Protein AF-A0A3D8HNF1-F1 (afdb_monomer_lite)

Foldseek 3Di:
DDDKDKDKDDKAFDQDPVSVLVVLCQLLVLDPVRDDPCSVLKFKWWQDPNDIDGPLVVVCVVCPPNDDSNVVSVVVSVVVSVVVVVVDDVPQGSRQKIKMKMWIDPDPPDDSVNVVVVCVVCVVVVQPDDDPVCVPFDWPTWMKMWDPPDPITMIMIITGTDDD

Secondary structure (DSSP, 8-state):
-PPPEEEEEEEEEPSSHHHHHHHHHHHTT-STTT--GGGGG-EEEEEETTEEEEHHHHHHHHHGGG--HHHHHHHHHHHHHHHHHHH--TT--GGGEEEEEEEEE--TT--HHHHHHHHHHHHHHHHH---GGGTT---SEEEEEEE-SSSS-EEEEEEEPPP-

pLDDT: mean 84.75, std 11.17, range [51.72, 96.5]

Sequence (164 aa):
MQDIDICYNEAIGFSSIGHFENFTKYLFNISQKHENEQTKHNLYFCLENGEYKNIKEAIQVEFGKNYDDRKFREVAQKRLLQSVKTLQKPYTPYTQIKSDIFYMNFGVESTFDEIHQFVANNIQDIINFQPDEVKSMRKIFVFSALHLNQATPHLHRLFVLPKE

Radius of gyration: 15.71 Å; chains: 1; bounding box: 36×38×40 Å

Structure (mmCIF, N/CA/C/O backbone):
data_AF-A0A3D8HNF1-F1
#
_entry.id   AF-A0A3D8HNF1-F1
#
loop_
_atom_site.group_PDB
_atom_site.id
_atom_site.type_symbol
_atom_site.label_atom_id
_atom_site.label_alt_id
_atom_site.label_comp_id
_atom_site.label_asym_id
_atom_site.label_entity_id
_atom_site.label_seq_id
_atom_site.pdbx_PDB_ins_code
_atom_site.Cartn_x
_atom_site.Cartn_y
_atom_site.Cartn_z
_atom_site.occupancy
_atom_site.B_iso_or_equiv
_atom_site.auth_seq_id
_atom_site.auth_comp_id
_atom_site.auth_asym_id
_atom_site.auth_atom_id
_atom_site.pdbx_PDB_model_num
ATOM 1 N N . MET A 1 1 ? 2.898 -13.199 -19.421 1.00 56.62 1 MET A N 1
ATOM 2 C CA . MET A 1 1 ? 3.111 -13.406 -17.976 1.00 56.62 1 MET A CA 1
ATOM 3 C C . MET A 1 1 ? 2.671 -14.816 -17.644 1.00 56.62 1 MET A C 1
ATOM 5 O O . MET A 1 1 ? 1.633 -15.218 -18.155 1.00 56.62 1 MET A O 1
ATOM 9 N N . GLN A 1 2 ? 3.491 -15.569 -16.912 1.00 57.81 2 GLN A N 1
ATOM 10 C CA . GLN A 1 2 ? 3.102 -16.875 -16.368 1.00 57.81 2 GLN A CA 1
ATOM 11 C C . GLN A 1 2 ? 1.992 -16.709 -15.320 1.00 57.81 2 GLN A C 1
ATOM 13 O O . GLN A 1 2 ? 1.767 -15.597 -14.835 1.00 57.81 2 GLN A O 1
ATOM 18 N N . ASP A 1 3 ? 1.318 -17.811 -14.989 1.00 69.19 3 ASP A N 1
ATOM 19 C CA . ASP A 1 3 ? 0.414 -17.876 -13.841 1.00 69.19 3 ASP A CA 1
ATOM 20 C C . ASP A 1 3 ? 1.161 -17.436 -12.573 1.00 69.19 3 ASP A C 1
ATOM 22 O O . ASP A 1 3 ? 2.308 -17.827 -12.348 1.00 69.19 3 ASP A O 1
ATOM 26 N N . ILE A 1 4 ? 0.536 -16.572 -11.772 1.00 76.75 4 ILE A N 1
ATOM 27 C CA . ILE A 1 4 ? 1.133 -16.064 -10.534 1.00 76.75 4 ILE A CA 1
ATOM 28 C C . ILE A 1 4 ? 0.765 -17.001 -9.400 1.00 76.75 4 ILE A C 1
ATOM 30 O O . ILE A 1 4 ? -0.410 -17.136 -9.054 1.00 76.75 4 ILE A O 1
ATOM 34 N N . ASP A 1 5 ? 1.782 -17.575 -8.765 1.00 83.06 5 ASP A N 1
ATOM 35 C CA . ASP A 1 5 ? 1.582 -18.313 -7.527 1.00 83.06 5 ASP A CA 1
ATOM 36 C C . ASP A 1 5 ? 1.342 -17.334 -6.375 1.00 83.06 5 ASP A C 1
ATOM 38 O O . ASP A 1 5 ? 2.147 -16.429 -6.114 1.00 83.06 5 ASP A O 1
ATOM 42 N N . ILE A 1 6 ? 0.228 -17.536 -5.671 1.00 84.06 6 ILE A N 1
ATOM 43 C CA . ILE A 1 6 ? -0.180 -16.731 -4.522 1.00 84.06 6 ILE A CA 1
ATOM 44 C C . ILE A 1 6 ? -0.196 -17.616 -3.277 1.00 84.06 6 ILE A C 1
ATOM 46 O O . ILE A 1 6 ? -0.925 -18.605 -3.212 1.00 84.06 6 ILE A O 1
ATOM 50 N N . CYS A 1 7 ? 0.568 -17.225 -2.260 1.00 87.75 7 CYS A N 1
ATOM 51 C CA . CYS A 1 7 ? 0.510 -17.823 -0.929 1.00 87.75 7 CYS A CA 1
ATOM 52 C C . CYS A 1 7 ? -0.164 -16.849 0.046 1.00 87.75 7 CYS A C 1
ATOM 54 O O . CYS A 1 7 ? 0.230 -15.684 0.143 1.00 87.75 7 CYS A O 1
ATOM 56 N N . TYR A 1 8 ? -1.190 -17.319 0.754 1.00 87.56 8 TYR A N 1
ATOM 57 C CA . TYR A 1 8 ? -1.967 -16.525 1.702 1.00 87.56 8 TYR A CA 1
ATOM 58 C C . TYR A 1 8 ? -1.525 -16.783 3.141 1.00 87.56 8 TYR A C 1
ATOM 60 O O . TYR A 1 8 ? -1.472 -17.933 3.572 1.00 87.56 8 TYR A O 1
ATOM 68 N N . ASN A 1 9 ? -1.312 -15.705 3.896 1.00 89.25 9 ASN A N 1
ATOM 69 C CA . ASN A 1 9 ? -1.198 -15.751 5.347 1.00 89.25 9 ASN A CA 1
ATOM 70 C C . ASN A 1 9 ? -2.417 -15.097 5.999 1.00 89.25 9 ASN A C 1
ATOM 72 O O . ASN A 1 9 ? -2.789 -13.969 5.661 1.00 89.25 9 ASN A O 1
ATOM 76 N N . GLU A 1 10 ? -2.983 -15.804 6.975 1.00 86.88 10 GLU A N 1
ATOM 77 C CA . GLU A 1 10 ? -4.180 -15.405 7.709 1.00 86.88 10 GLU A CA 1
ATOM 78 C C . GLU A 1 10 ? -4.083 -14.033 8.384 1.00 86.88 10 GLU A C 1
ATOM 80 O O . GLU A 1 10 ? -3.016 -13.531 8.750 1.00 86.88 10 GLU A O 1
ATOM 85 N N . ALA A 1 11 ? -5.257 -13.429 8.574 1.00 86.44 11 ALA A N 1
ATOM 86 C CA . ALA A 1 11 ? -5.389 -12.087 9.104 1.00 86.44 11 ALA A CA 1
ATOM 87 C C . ALA A 1 11 ? -5.025 -11.996 10.595 1.00 86.44 11 ALA A C 1
ATOM 89 O O . ALA A 1 11 ? -5.703 -12.552 11.462 1.00 86.44 11 ALA A O 1
ATOM 90 N N . ILE A 1 12 ? -4.025 -11.176 10.916 1.00 87.06 12 ILE A N 1
ATOM 91 C CA . ILE A 1 12 ? -3.634 -10.873 12.296 1.00 87.06 12 ILE A CA 1
ATOM 92 C C . ILE A 1 12 ? -4.258 -9.561 12.769 1.00 87.06 12 ILE A C 1
ATOM 94 O O . ILE A 1 12 ? -4.416 -8.613 12.002 1.00 87.06 12 ILE A O 1
ATOM 98 N N . GLY A 1 13 ? -4.638 -9.503 14.047 1.00 87.75 13 GLY A N 1
ATOM 99 C CA . GLY A 1 13 ? -5.164 -8.287 14.669 1.00 87.75 13 GLY A CA 1
ATOM 100 C C . GLY A 1 13 ? -4.109 -7.467 15.396 1.00 87.75 13 GLY A C 1
ATOM 101 O O . GLY A 1 13 ? -3.047 -7.971 15.758 1.00 87.75 13 GLY A O 1
ATOM 102 N N . PHE A 1 14 ? -4.441 -6.208 15.672 1.00 89.31 14 PHE A N 1
ATOM 103 C CA . PHE A 1 14 ? -3.584 -5.321 16.454 1.00 89.31 14 PHE A CA 1
ATOM 104 C C . PHE A 1 14 ? -4.021 -5.284 17.921 1.00 89.31 14 PHE A C 1
ATOM 106 O O . PHE A 1 14 ? -5.201 -5.182 18.245 1.00 89.31 14 PHE A O 1
ATOM 113 N N . SER A 1 15 ? -3.047 -5.352 18.827 1.00 85.81 15 SER A N 1
ATOM 114 C CA . SER A 1 15 ? -3.276 -5.354 20.278 1.00 85.81 15 SER A CA 1
ATOM 115 C C . SER A 1 15 ? -3.399 -3.951 20.881 1.00 85.81 15 SER A C 1
ATOM 117 O O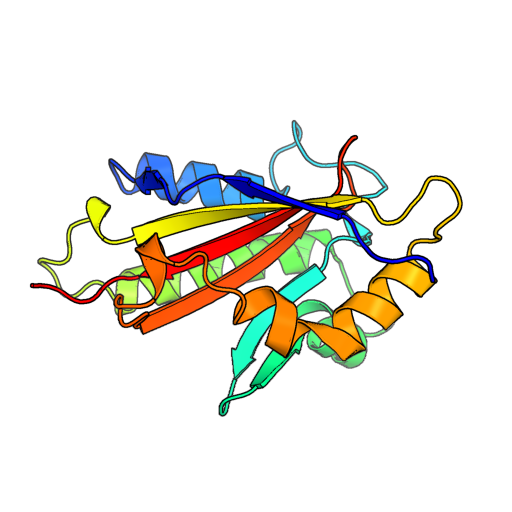 . SER A 1 15 ? -3.917 -3.799 21.984 1.00 85.81 15 SER A O 1
ATOM 119 N N . SER A 1 16 ? -2.922 -2.915 20.185 1.00 85.31 16 SER A N 1
ATOM 120 C CA . SER A 1 16 ? -2.959 -1.525 20.647 1.00 85.31 16 SER A CA 1
ATOM 121 C C . SER A 1 16 ? -2.783 -0.534 19.494 1.00 85.31 16 SER A C 1
ATOM 123 O O . SER A 1 16 ? -2.344 -0.906 18.402 1.00 85.31 16 SER A O 1
ATOM 125 N N . ILE A 1 17 ? -3.050 0.749 19.765 1.00 84.31 17 ILE A N 1
ATOM 126 C CA . ILE A 1 17 ? -2.743 1.841 18.832 1.00 84.31 17 ILE A CA 1
ATOM 127 C C . ILE A 1 17 ? -1.255 1.895 18.487 1.00 84.31 17 ILE A C 1
ATOM 129 O O . ILE A 1 17 ? -0.916 2.036 17.321 1.00 84.31 17 ILE A O 1
ATOM 133 N N . GLY A 1 18 ? -0.363 1.714 19.466 1.00 88.44 18 GLY A N 1
ATOM 134 C CA . GLY A 1 18 ? 1.080 1.751 19.229 1.00 88.44 18 GLY A CA 1
ATOM 135 C C . GLY A 1 18 ? 1.549 0.610 18.324 1.00 88.44 18 GLY A C 1
ATOM 136 O O . GLY A 1 18 ? 2.395 0.818 17.455 1.00 88.44 18 GLY A O 1
ATOM 137 N N . HIS A 1 19 ? 0.959 -0.583 18.470 1.00 90.31 19 HIS A N 1
ATOM 138 C CA . HIS A 1 19 ? 1.224 -1.705 17.570 1.00 90.31 19 HIS A CA 1
ATOM 139 C C . HIS A 1 19 ? 0.758 -1.381 16.140 1.00 90.31 19 HIS A C 1
ATOM 141 O O . HIS A 1 19 ? 1.529 -1.545 15.195 1.00 90.31 19 HIS A O 1
ATOM 147 N N . PHE A 1 20 ? -0.452 -0.836 15.984 1.00 90.50 20 PHE A N 1
ATOM 148 C CA . PHE A 1 20 ? -0.970 -0.420 14.680 1.00 90.50 20 PHE A CA 1
ATOM 149 C C . PHE A 1 20 ? -0.141 0.712 14.045 1.00 90.50 20 PHE A C 1
ATOM 151 O O . PHE A 1 20 ? 0.237 0.626 12.881 1.00 90.50 20 PHE A O 1
ATOM 158 N N . GLU A 1 21 ? 0.223 1.748 14.803 1.00 91.62 21 GLU A N 1
ATOM 159 C CA . GLU A 1 21 ? 1.054 2.854 14.317 1.00 91.62 21 GLU A CA 1
ATOM 160 C C . GLU A 1 21 ? 2.420 2.358 13.833 1.00 91.62 21 GLU A C 1
ATOM 162 O O . GLU A 1 21 ? 2.861 2.734 12.744 1.00 91.62 21 GLU A O 1
ATOM 167 N N . ASN A 1 22 ? 3.065 1.459 14.579 1.00 92.56 22 ASN A N 1
ATOM 168 C CA . ASN A 1 22 ? 4.322 0.847 14.152 1.00 92.56 22 ASN A CA 1
ATOM 169 C C . ASN A 1 22 ? 4.154 -0.007 12.892 1.00 92.56 22 ASN A C 1
ATOM 171 O O . ASN A 1 22 ? 4.989 0.082 11.990 1.00 92.56 22 ASN A O 1
ATOM 175 N N . PHE A 1 23 ? 3.060 -0.764 12.786 1.00 93.75 23 PHE A N 1
ATOM 176 C CA . PHE A 1 23 ? 2.737 -1.490 11.562 1.00 93.75 23 PHE A CA 1
ATOM 177 C C . PHE A 1 23 ? 2.563 -0.543 10.373 1.00 93.75 23 PHE A C 1
ATOM 179 O O . PHE A 1 23 ? 3.171 -0.773 9.336 1.00 93.75 23 PHE A O 1
ATOM 186 N N . THR A 1 24 ? 1.834 0.570 10.513 1.00 94.31 24 THR A N 1
ATOM 187 C CA . THR A 1 24 ? 1.680 1.527 9.402 1.00 94.31 24 THR A CA 1
ATOM 188 C C . THR A 1 24 ? 3.010 2.150 8.970 1.00 94.31 24 THR A C 1
ATOM 190 O O . THR A 1 24 ? 3.206 2.408 7.786 1.00 94.31 24 THR A O 1
ATOM 193 N N . LYS A 1 25 ? 3.970 2.343 9.887 1.00 94.94 25 LYS A N 1
ATOM 194 C CA . LYS A 1 25 ? 5.319 2.794 9.507 1.00 94.94 25 LYS A CA 1
ATOM 195 C C . LYS A 1 25 ? 6.024 1.782 8.605 1.00 94.94 25 LYS A C 1
ATOM 197 O O . LYS A 1 25 ? 6.690 2.178 7.651 1.00 94.94 25 LYS A O 1
ATOM 202 N N . TYR A 1 26 ? 5.876 0.494 8.906 1.00 94.75 26 TYR A N 1
ATOM 203 C CA . TYR A 1 26 ? 6.365 -0.592 8.059 1.00 94.75 26 TYR A CA 1
ATOM 204 C C . TYR A 1 26 ? 5.589 -0.674 6.735 1.00 94.75 26 TYR A C 1
ATOM 206 O O . TYR A 1 26 ? 6.213 -0.735 5.681 1.00 94.75 26 TYR A O 1
ATOM 214 N N . LEU A 1 27 ? 4.259 -0.571 6.777 1.00 95.56 27 LEU A N 1
ATOM 215 C CA . LEU A 1 27 ? 3.363 -0.629 5.618 1.00 95.56 27 LEU A CA 1
ATOM 216 C C . LEU A 1 27 ? 3.695 0.418 4.546 1.00 95.56 27 LEU A C 1
ATOM 218 O O . LEU A 1 27 ? 3.533 0.159 3.360 1.00 95.56 27 LEU A O 1
ATOM 222 N N . PHE A 1 28 ? 4.168 1.593 4.958 1.00 96.50 28 PHE A N 1
ATOM 223 C CA . PHE A 1 28 ? 4.616 2.658 4.058 1.00 96.50 28 PHE A CA 1
ATOM 224 C C . PHE A 1 28 ? 6.143 2.745 3.940 1.00 96.50 28 PHE A C 1
ATOM 226 O O . PHE A 1 28 ? 6.653 3.732 3.416 1.00 96.50 28 PHE A O 1
ATOM 233 N N . ASN A 1 29 ? 6.893 1.769 4.465 1.00 96.19 29 ASN A N 1
ATOM 234 C CA . ASN A 1 29 ? 8.361 1.740 4.485 1.00 96.19 29 ASN A CA 1
ATOM 235 C C . ASN A 1 29 ? 8.996 3.071 4.945 1.00 96.19 29 ASN A C 1
ATOM 237 O O . ASN A 1 29 ? 10.025 3.484 4.418 1.00 96.19 29 ASN A O 1
ATOM 241 N N . ILE A 1 30 ? 8.377 3.790 5.891 1.00 94.19 30 ILE A N 1
ATOM 242 C CA . ILE A 1 30 ? 8.874 5.104 6.344 1.00 94.19 30 ILE A CA 1
ATOM 243 C C . ILE A 1 30 ? 9.952 4.998 7.432 1.00 94.19 30 ILE A C 1
ATOM 245 O O . ILE A 1 30 ? 10.547 5.997 7.832 1.00 94.19 30 ILE A O 1
ATOM 249 N N . SER A 1 31 ? 10.233 3.805 7.950 1.00 89.44 31 SER A N 1
ATOM 250 C CA . SER A 1 31 ? 11.382 3.606 8.833 1.00 89.44 31 SER A CA 1
ATOM 251 C C . SER A 1 31 ? 12.637 3.279 8.023 1.00 89.44 31 SER A C 1
ATOM 253 O O . SER A 1 31 ? 12.573 2.550 7.036 1.00 89.44 31 SER A O 1
ATOM 255 N N . GLN A 1 32 ? 13.798 3.743 8.497 1.00 86.06 32 GLN A N 1
ATOM 256 C CA . GLN A 1 32 ? 15.098 3.468 7.863 1.00 86.06 32 GLN A CA 1
ATOM 257 C C . GLN A 1 32 ? 15.381 1.968 7.686 1.00 86.06 32 GLN A C 1
ATOM 259 O O . GLN A 1 32 ? 16.082 1.576 6.767 1.00 86.06 32 GLN A O 1
ATOM 264 N N . LYS A 1 33 ? 14.814 1.112 8.548 1.00 90.50 33 LYS A N 1
ATOM 265 C CA . LYS A 1 33 ? 14.971 -0.348 8.468 1.00 90.50 33 LYS A CA 1
ATOM 266 C C . LYS A 1 33 ? 14.357 -0.951 7.198 1.00 90.50 33 LYS A C 1
ATOM 268 O O . LYS A 1 33 ? 14.802 -2.004 6.754 1.00 90.50 33 LYS A O 1
ATOM 273 N N . HIS A 1 34 ? 13.291 -0.349 6.677 1.00 90.75 34 HIS A N 1
ATOM 274 C CA . HIS A 1 34 ? 12.476 -0.933 5.608 1.00 90.75 34 HIS A CA 1
ATOM 275 C C . HIS A 1 34 ? 12.510 -0.122 4.314 1.00 90.75 34 HIS A C 1
ATOM 277 O O . HIS A 1 34 ? 11.949 -0.564 3.314 1.00 90.75 34 HIS A O 1
ATOM 283 N N . GLU A 1 35 ? 13.129 1.051 4.339 1.00 94.62 35 GLU A N 1
ATOM 284 C CA . GLU A 1 35 ? 13.319 1.917 3.188 1.00 94.62 35 GLU A CA 1
ATOM 285 C C . GLU A 1 35 ? 14.590 1.548 2.420 1.00 94.62 35 GLU A C 1
ATOM 287 O O . GLU A 1 35 ? 15.647 1.324 3.003 1.00 94.62 35 GLU A O 1
ATOM 292 N N . ASN A 1 36 ? 14.478 1.503 1.098 1.00 94.94 36 ASN A N 1
ATOM 293 C CA . ASN A 1 36 ? 15.577 1.318 0.153 1.00 94.94 36 ASN A CA 1
ATOM 294 C C . ASN A 1 36 ? 15.207 1.903 -1.228 1.00 94.94 36 ASN A C 1
ATOM 296 O O . ASN A 1 36 ? 14.066 2.320 -1.444 1.00 94.94 36 ASN A O 1
ATOM 300 N N . GLU A 1 37 ? 16.138 1.866 -2.183 1.00 93.62 37 GLU A N 1
ATOM 301 C CA . GLU A 1 37 ? 15.957 2.395 -3.548 1.00 93.62 37 GLU A CA 1
ATOM 302 C C . GLU A 1 37 ? 14.744 1.827 -4.301 1.00 93.62 37 GLU A C 1
ATOM 304 O O . GLU A 1 37 ? 14.172 2.496 -5.163 1.00 93.62 37 GLU A O 1
ATOM 309 N N . GLN A 1 38 ? 14.323 0.601 -3.977 1.00 95.19 38 GLN A N 1
ATOM 310 C CA . GLN A 1 38 ? 13.192 -0.051 -4.631 1.00 95.19 38 GLN A CA 1
ATOM 311 C C . GLN A 1 38 ? 11.840 0.347 -4.029 1.00 95.19 38 GLN A C 1
ATOM 313 O O . GLN A 1 38 ? 10.801 0.070 -4.622 1.00 95.19 38 GLN A O 1
ATOM 318 N N . THR A 1 39 ? 11.818 1.041 -2.887 1.00 95.56 39 THR A N 1
ATOM 319 C CA . THR A 1 39 ? 10.577 1.473 -2.209 1.00 95.56 39 THR A CA 1
ATOM 320 C C . THR A 1 39 ? 9.687 2.322 -3.116 1.00 95.56 39 THR A C 1
ATOM 322 O O . THR A 1 39 ? 8.461 2.256 -3.034 1.00 95.56 39 THR A O 1
ATOM 325 N N . LYS A 1 40 ? 10.297 3.058 -4.052 1.00 93.75 40 LYS A N 1
ATOM 326 C CA . LYS A 1 40 ? 9.599 3.835 -5.083 1.00 93.75 40 LYS A CA 1
ATOM 327 C C . LYS A 1 40 ? 8.788 2.984 -6.068 1.00 93.75 40 LYS A C 1
ATOM 329 O O . LYS A 1 40 ? 8.004 3.551 -6.820 1.00 93.75 40 LYS A O 1
ATOM 334 N N . HIS A 1 41 ? 8.945 1.664 -6.084 1.00 95.12 41 HIS A N 1
ATOM 335 C CA . HIS A 1 41 ? 8.136 0.762 -6.905 1.00 95.12 41 HIS A CA 1
ATOM 336 C C . HIS A 1 41 ? 6.954 0.165 -6.133 1.00 95.12 41 HIS A C 1
ATOM 338 O O . HIS A 1 41 ? 6.112 -0.487 -6.740 1.00 95.12 41 HIS A O 1
ATOM 344 N N . ASN A 1 42 ? 6.839 0.408 -4.823 1.00 96.38 42 ASN A N 1
ATOM 345 C CA . ASN A 1 42 ? 5.677 -0.039 -4.057 1.00 96.38 42 ASN A CA 1
ATOM 346 C C . ASN A 1 42 ? 4.403 0.669 -4.538 1.00 96.38 42 ASN A C 1
ATOM 348 O O . ASN A 1 42 ? 4.431 1.863 -4.871 1.00 96.38 42 ASN A O 1
ATOM 352 N N . LEU A 1 43 ? 3.294 -0.072 -4.525 1.00 95.31 43 LEU A N 1
ATOM 353 C CA . LEU A 1 43 ? 1.970 0.394 -4.941 1.00 95.31 43 LEU A CA 1
ATOM 354 C C . LEU A 1 43 ? 1.030 0.465 -3.736 1.00 95.31 43 LEU A C 1
ATOM 356 O O . LEU A 1 43 ? 1.126 -0.351 -2.818 1.00 95.31 43 LEU A O 1
ATOM 360 N N . TYR A 1 44 ? 0.112 1.430 -3.744 1.00 95.06 44 TYR A N 1
ATOM 361 C CA . TYR A 1 44 ? -0.779 1.698 -2.615 1.00 95.06 44 TYR A CA 1
ATOM 362 C C . TYR A 1 44 ? -2.205 1.870 -3.121 1.00 95.06 44 TYR A C 1
ATOM 364 O O . TYR A 1 44 ? -2.472 2.774 -3.906 1.00 95.06 44 TYR A O 1
ATOM 372 N N . PHE A 1 45 ? -3.117 1.027 -2.651 1.00 92.44 45 PHE A N 1
ATOM 373 C CA . PHE A 1 45 ? -4.483 0.934 -3.145 1.00 92.44 45 PHE A CA 1
ATOM 374 C C . PHE A 1 45 ? -5.503 1.274 -2.064 1.00 92.44 45 PHE A C 1
ATOM 376 O O . PHE A 1 45 ? -5.392 0.837 -0.916 1.00 92.44 45 PHE A O 1
ATOM 383 N N . CYS A 1 46 ? -6.526 2.028 -2.452 1.00 88.56 46 CYS A N 1
ATOM 384 C CA . CYS A 1 46 ? -7.681 2.347 -1.618 1.00 88.56 46 CYS A CA 1
ATOM 385 C C . CYS A 1 46 ? -8.963 2.141 -2.428 1.00 88.56 46 CYS A C 1
ATOM 387 O O . CYS A 1 46 ? -8.955 2.331 -3.645 1.00 88.56 46 CYS A O 1
ATOM 389 N N . LEU A 1 47 ? -10.050 1.749 -1.761 1.00 82.38 47 LEU A N 1
ATOM 390 C CA . LEU A 1 47 ? -11.367 1.678 -2.388 1.00 82.38 47 LEU A CA 1
ATOM 391 C C . LEU A 1 47 ? -11.952 3.091 -2.512 1.00 82.38 47 LEU A C 1
ATOM 393 O O . LEU A 1 47 ? -12.245 3.736 -1.504 1.00 82.38 47 LEU A O 1
ATOM 397 N N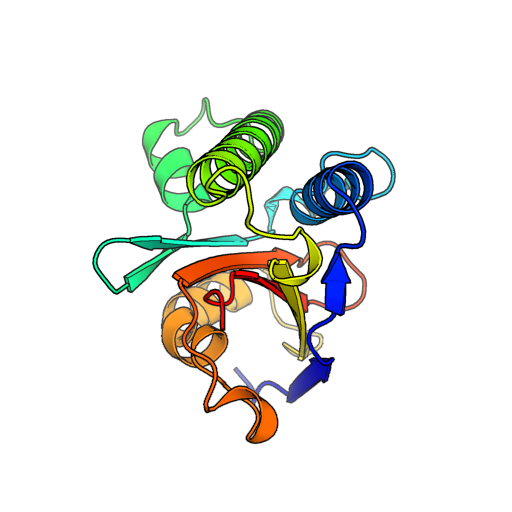 . GLU A 1 48 ? -12.166 3.547 -3.740 1.00 77.12 48 GLU A N 1
ATOM 398 C CA . GLU A 1 48 ? -12.771 4.839 -4.057 1.00 77.12 48 GLU A CA 1
ATOM 399 C C . GLU A 1 48 ? -13.925 4.629 -5.041 1.00 77.12 48 GLU A C 1
ATOM 401 O O . GLU A 1 48 ? -13.735 4.102 -6.133 1.00 77.12 48 GLU A O 1
ATOM 406 N N . ASN A 1 49 ? -15.141 5.038 -4.663 1.00 76.25 49 ASN A N 1
ATOM 407 C CA . ASN A 1 49 ? -16.350 4.897 -5.491 1.00 76.25 49 ASN A CA 1
ATOM 408 C C . ASN A 1 49 ? -16.620 3.466 -6.003 1.00 76.25 49 ASN A C 1
ATOM 410 O O . ASN A 1 49 ? -17.193 3.289 -7.071 1.00 76.25 49 ASN A O 1
ATOM 414 N N . GLY A 1 50 ? -16.239 2.448 -5.225 1.00 76.88 50 GLY A N 1
ATOM 415 C CA . GLY A 1 50 ? -16.456 1.039 -5.570 1.00 76.88 50 GLY A CA 1
ATOM 416 C C . GLY A 1 50 ? -15.325 0.386 -6.366 1.00 76.88 50 GLY A C 1
ATOM 417 O O . GLY A 1 50 ? -15.406 -0.811 -6.615 1.00 76.88 50 GLY A O 1
ATOM 418 N N . GLU A 1 51 ? -14.262 1.123 -6.695 1.00 83.00 51 GLU A N 1
ATOM 419 C CA . GLU A 1 51 ? -13.099 0.614 -7.430 1.00 83.00 51 GLU A CA 1
ATOM 420 C C . GLU A 1 51 ? -11.815 0.802 -6.617 1.00 83.00 51 GLU A C 1
ATOM 422 O O . GLU A 1 51 ? -11.640 1.813 -5.930 1.00 83.00 51 GLU A O 1
ATOM 427 N N . TYR A 1 52 ? -10.892 -0.159 -6.688 1.00 86.06 52 TYR A N 1
ATOM 428 C CA . TYR A 1 52 ? -9.570 0.008 -6.084 1.00 86.06 52 TYR A CA 1
ATOM 429 C C . TYR A 1 52 ? -8.658 0.838 -6.980 1.00 86.06 52 TYR A C 1
ATOM 431 O O . TYR A 1 52 ? -8.385 0.468 -8.119 1.00 86.06 52 TYR A O 1
ATOM 439 N N . LYS A 1 53 ? -8.142 1.945 -6.440 1.00 87.38 53 LYS A N 1
ATOM 440 C CA . LYS A 1 53 ? -7.272 2.872 -7.170 1.00 87.38 53 LYS A CA 1
ATOM 441 C C . LYS A 1 53 ? -5.900 2.972 -6.539 1.00 87.38 53 LYS A C 1
ATOM 443 O O . LYS A 1 53 ? -5.780 3.020 -5.313 1.00 87.38 53 LYS A O 1
ATOM 448 N N . ASN A 1 54 ? -4.873 3.046 -7.385 1.00 91.44 54 ASN A N 1
ATOM 449 C CA . ASN A 1 54 ? -3.510 3.320 -6.956 1.00 91.44 54 ASN A CA 1
ATOM 450 C C . ASN A 1 54 ? -3.368 4.801 -6.573 1.00 91.44 54 ASN A C 1
ATOM 452 O O . ASN A 1 54 ? -3.182 5.671 -7.425 1.00 91.44 54 ASN A O 1
ATOM 456 N N . ILE A 1 55 ? -3.439 5.104 -5.278 1.00 91.25 55 ILE A N 1
ATOM 457 C CA . ILE A 1 55 ? -3.421 6.490 -4.782 1.00 91.25 55 ILE A CA 1
ATOM 458 C C . ILE A 1 55 ? -2.081 7.184 -5.039 1.00 91.25 55 ILE A C 1
ATOM 460 O O . ILE A 1 55 ? -2.011 8.411 -5.107 1.00 91.25 55 ILE A O 1
ATOM 464 N N . LYS A 1 56 ? -1.006 6.402 -5.173 1.00 93.00 56 LYS A N 1
ATOM 465 C CA . LYS A 1 56 ? 0.323 6.930 -5.452 1.00 93.00 56 LYS A CA 1
ATOM 466 C C . LYS A 1 56 ? 0.398 7.506 -6.856 1.00 93.00 56 LYS A C 1
ATOM 468 O O . LYS A 1 56 ? 0.909 8.605 -7.028 1.00 93.00 56 LYS A O 1
ATOM 473 N N . GLU A 1 57 ? -0.118 6.769 -7.830 1.00 89.62 57 GLU A N 1
ATOM 474 C CA . GLU A 1 57 ? -0.105 7.163 -9.236 1.00 89.62 57 GLU A CA 1
ATOM 475 C C . GLU A 1 57 ? -0.904 8.447 -9.459 1.00 89.62 57 GLU A C 1
ATOM 477 O O . GLU A 1 57 ? -0.394 9.376 -10.079 1.00 89.62 57 GLU A O 1
ATOM 482 N N . ALA A 1 58 ? -2.093 8.558 -8.858 1.00 85.94 58 ALA A N 1
ATOM 483 C CA . ALA A 1 58 ? -2.903 9.774 -8.928 1.00 85.94 58 ALA A CA 1
ATOM 484 C C . ALA A 1 58 ? -2.134 11.016 -8.433 1.00 85.94 58 ALA A C 1
ATOM 486 O O . ALA A 1 58 ? -2.104 12.048 -9.103 1.00 85.94 58 ALA A O 1
ATOM 487 N N . ILE A 1 59 ? -1.449 10.894 -7.292 1.00 88.00 59 ILE A N 1
ATOM 488 C CA . ILE A 1 59 ? -0.638 11.977 -6.719 1.00 88.00 59 ILE A CA 1
ATOM 489 C C . ILE A 1 59 ? 0.612 12.228 -7.573 1.00 88.00 59 ILE A C 1
ATOM 491 O O . ILE A 1 59 ? 1.000 13.370 -7.799 1.00 88.00 59 ILE A O 1
ATOM 495 N N . GLN A 1 60 ? 1.255 11.186 -8.088 1.00 90.88 60 GLN A N 1
ATOM 496 C CA . GLN A 1 60 ? 2.426 11.346 -8.945 1.00 90.88 60 GLN A CA 1
ATOM 497 C C . GLN A 1 60 ? 2.087 12.096 -10.241 1.00 90.88 60 GLN A C 1
ATOM 499 O O . GLN A 1 60 ? 2.868 12.947 -10.664 1.00 90.88 60 GLN A O 1
ATOM 504 N N . VAL A 1 61 ? 0.916 11.843 -10.832 1.00 88.69 61 VAL A N 1
ATOM 505 C CA . VAL A 1 61 ? 0.411 12.593 -11.992 1.00 88.69 61 VAL A CA 1
ATOM 506 C C . VAL A 1 61 ? 0.138 14.056 -11.632 1.00 88.69 61 VAL A C 1
ATOM 508 O O . VAL A 1 61 ? 0.541 14.945 -12.379 1.00 88.69 61 VAL A O 1
ATOM 511 N N . GLU A 1 62 ? -0.485 14.319 -10.479 1.00 88.56 62 GLU A N 1
ATOM 512 C CA . GLU A 1 62 ? -0.795 15.680 -10.010 1.00 88.56 62 GLU A CA 1
ATOM 513 C C . GLU A 1 62 ? 0.471 16.527 -9.788 1.00 88.56 62 GLU A C 1
ATOM 515 O O . GLU A 1 62 ? 0.542 17.681 -10.213 1.00 88.56 62 GLU A O 1
ATOM 520 N N . PHE A 1 63 ? 1.491 15.957 -9.140 1.00 88.19 63 PHE A N 1
ATOM 521 C CA . PHE A 1 63 ? 2.705 16.690 -8.763 1.00 88.19 63 PHE A CA 1
ATOM 522 C C . PHE A 1 63 ? 3.827 16.606 -9.811 1.00 88.19 63 PHE A C 1
ATOM 524 O O . PHE A 1 63 ? 4.753 17.427 -9.786 1.00 88.19 63 PHE A O 1
ATOM 531 N N . GLY A 1 64 ? 3.764 15.652 -10.745 1.00 91.19 64 GLY A N 1
ATOM 532 C CA . GLY A 1 64 ? 4.719 15.483 -11.840 1.00 91.19 64 GLY A CA 1
ATOM 533 C C . GLY A 1 64 ? 6.174 15.472 -11.360 1.00 91.19 64 GLY A C 1
ATOM 534 O O . GLY A 1 64 ? 6.561 14.689 -10.498 1.00 91.19 64 GLY A O 1
ATOM 535 N N . LYS A 1 65 ? 6.996 16.386 -11.891 1.00 90.44 65 LYS A N 1
ATOM 536 C CA . LYS A 1 65 ? 8.422 16.516 -11.521 1.00 90.44 65 LYS A CA 1
ATOM 537 C C . LYS A 1 65 ? 8.659 16.924 -10.061 1.00 90.44 65 LYS A C 1
ATOM 539 O O . LYS A 1 65 ? 9.766 16.743 -9.569 1.00 90.44 65 LYS A O 1
ATOM 544 N N . ASN A 1 66 ? 7.652 17.481 -9.390 1.00 92.00 66 ASN A N 1
ATOM 545 C CA . ASN A 1 66 ? 7.726 17.875 -7.981 1.00 92.00 66 ASN A CA 1
ATOM 546 C C . ASN A 1 66 ? 7.264 16.754 -7.038 1.00 92.00 66 ASN A C 1
ATOM 548 O O . ASN A 1 66 ? 7.141 16.979 -5.833 1.00 92.00 66 ASN A O 1
ATOM 552 N N . TYR A 1 67 ? 6.951 15.572 -7.577 1.00 93.88 67 TYR A N 1
ATOM 553 C CA . TYR A 1 67 ? 6.568 14.421 -6.780 1.00 93.88 67 TYR A CA 1
ATOM 554 C C . TYR A 1 67 ? 7.745 13.933 -5.927 1.00 93.88 67 TYR A C 1
ATOM 556 O O . TYR A 1 67 ? 8.837 13.672 -6.426 1.00 93.88 67 TYR A O 1
ATOM 564 N N . ASP A 1 68 ? 7.483 13.774 -4.634 1.00 95.00 68 ASP A N 1
ATOM 565 C CA . ASP A 1 68 ? 8.406 13.213 -3.655 1.00 95.00 68 ASP A CA 1
ATOM 566 C C . ASP A 1 68 ? 7.745 11.974 -3.038 1.00 95.00 68 ASP A C 1
ATOM 568 O O . ASP A 1 68 ? 6.783 12.081 -2.268 1.00 95.00 68 ASP A O 1
ATOM 572 N N . ASP A 1 69 ? 8.256 10.793 -3.397 1.00 94.56 69 ASP A N 1
ATOM 573 C CA . ASP A 1 69 ? 7.736 9.501 -2.934 1.00 94.56 69 ASP A CA 1
ATOM 574 C C . ASP A 1 69 ? 7.776 9.377 -1.409 1.00 94.56 69 ASP A C 1
ATOM 576 O O . ASP A 1 69 ? 6.820 8.901 -0.790 1.00 94.56 69 ASP A O 1
ATOM 580 N N . ARG A 1 70 ? 8.853 9.856 -0.782 1.00 94.94 70 ARG A N 1
ATOM 581 C CA . ARG A 1 70 ? 9.012 9.789 0.667 1.00 94.94 70 ARG A CA 1
ATOM 582 C C . ARG A 1 70 ? 7.959 10.643 1.360 1.00 94.94 70 ARG A C 1
ATOM 584 O O . ARG A 1 70 ? 7.264 10.165 2.261 1.00 94.94 70 ARG A O 1
ATOM 591 N N . LYS A 1 71 ? 7.804 11.888 0.911 1.00 94.31 71 LYS A N 1
ATOM 592 C CA . LYS A 1 71 ? 6.800 12.812 1.448 1.00 94.31 71 LYS A CA 1
ATOM 593 C C . LYS A 1 71 ? 5.382 12.290 1.224 1.00 94.31 71 LYS A C 1
ATOM 595 O O . LYS A 1 71 ? 4.551 12.386 2.130 1.00 94.31 71 LYS A O 1
ATOM 600 N N . PHE A 1 72 ? 5.106 11.698 0.059 1.00 95.38 72 PHE A N 1
ATOM 601 C CA . PHE A 1 72 ? 3.839 11.016 -0.206 1.00 95.38 72 PHE A CA 1
ATOM 602 C C . PHE A 1 72 ? 3.575 9.918 0.833 1.00 95.38 72 PHE A C 1
ATOM 604 O O . PHE A 1 72 ? 2.518 9.935 1.465 1.00 95.38 72 PHE A O 1
ATOM 611 N N . ARG A 1 73 ? 4.533 9.009 1.062 1.00 95.75 73 ARG A N 1
ATOM 612 C CA . ARG A 1 73 ? 4.380 7.890 2.009 1.00 95.75 73 ARG A CA 1
ATOM 613 C C . ARG A 1 73 ? 4.115 8.369 3.435 1.00 95.75 73 ARG A C 1
ATOM 615 O O . ARG A 1 73 ? 3.248 7.820 4.113 1.00 95.75 73 ARG A O 1
ATOM 622 N N . GLU A 1 74 ? 4.776 9.436 3.877 1.00 95.12 74 GLU A N 1
ATOM 623 C CA . GLU A 1 74 ? 4.526 10.042 5.192 1.00 95.12 74 GLU A CA 1
ATOM 624 C C . GLU A 1 74 ? 3.125 10.662 5.312 1.00 95.12 74 GLU A C 1
ATOM 626 O O . GLU A 1 74 ? 2.458 10.512 6.339 1.00 95.12 74 GLU A O 1
ATOM 631 N N . VAL A 1 75 ? 2.649 11.349 4.269 1.00 93.88 75 VAL A N 1
ATOM 632 C CA . VAL A 1 75 ? 1.295 11.927 4.247 1.00 93.88 75 VAL A CA 1
ATOM 633 C C . VAL A 1 75 ? 0.233 10.829 4.181 1.00 93.88 75 VAL A C 1
ATOM 635 O O . VAL A 1 75 ? -0.753 10.891 4.921 1.00 93.88 75 VAL A O 1
ATOM 638 N N . ALA A 1 76 ? 0.433 9.813 3.342 1.00 93.62 76 ALA A N 1
ATOM 639 C CA . ALA A 1 76 ? -0.474 8.681 3.200 1.00 93.62 76 ALA A CA 1
ATOM 640 C C . ALA A 1 76 ? -0.601 7.897 4.515 1.00 93.62 76 ALA A C 1
ATOM 642 O O . ALA A 1 76 ? -1.716 7.601 4.947 1.00 93.62 76 ALA A O 1
ATOM 643 N N . GLN A 1 77 ? 0.514 7.673 5.219 1.00 94.25 77 GLN A N 1
ATOM 644 C CA . GLN A 1 77 ? 0.522 7.047 6.540 1.00 94.25 77 GLN A CA 1
ATOM 645 C C . GLN A 1 77 ? -0.304 7.838 7.565 1.00 94.25 77 GLN A C 1
ATOM 647 O O . GLN A 1 77 ? -1.149 7.262 8.255 1.00 94.25 77 GLN A O 1
ATOM 652 N N . LYS A 1 78 ? -0.131 9.165 7.627 1.00 92.69 78 LYS A N 1
ATOM 653 C CA . LYS A 1 78 ? -0.922 10.033 8.518 1.00 92.69 78 LYS A CA 1
ATOM 654 C C . LYS A 1 78 ? -2.414 10.000 8.178 1.00 92.69 78 LYS A C 1
ATOM 656 O O . LYS A 1 78 ? -3.242 9.922 9.085 1.00 92.69 78 LYS A O 1
ATOM 661 N N . ARG A 1 79 ? -2.765 10.026 6.886 1.00 90.44 79 ARG A N 1
ATOM 662 C CA . ARG A 1 79 ? -4.160 9.942 6.418 1.00 90.44 79 ARG A CA 1
ATOM 663 C C . ARG A 1 79 ? -4.800 8.599 6.760 1.00 90.44 79 ARG A C 1
ATOM 665 O O . ARG A 1 79 ? -5.951 8.583 7.196 1.00 90.44 79 ARG A O 1
ATOM 672 N N . LEU A 1 80 ? -4.061 7.496 6.625 1.00 90.12 80 LEU A N 1
ATOM 673 C CA . LEU A 1 80 ? -4.539 6.171 7.015 1.00 90.12 80 LEU A CA 1
ATOM 674 C C . LEU A 1 80 ? -4.833 6.112 8.518 1.00 90.12 80 LEU A C 1
ATOM 676 O O . LEU A 1 80 ? -5.927 5.711 8.913 1.00 90.12 80 LEU A O 1
ATOM 680 N N . LEU A 1 81 ? -3.892 6.573 9.351 1.00 89.44 81 LEU A N 1
ATOM 681 C CA . LEU A 1 81 ? -4.096 6.644 10.800 1.00 89.44 81 LEU A CA 1
ATOM 682 C C . LEU A 1 81 ? -5.324 7.481 11.162 1.00 89.44 81 LEU A C 1
ATOM 684 O O . LEU A 1 81 ? -6.114 7.070 12.009 1.00 89.44 81 LEU A O 1
ATOM 688 N N . GLN A 1 82 ? -5.499 8.638 10.520 1.00 86.88 82 GLN A N 1
ATOM 689 C CA . GLN A 1 82 ? -6.649 9.503 10.766 1.00 86.88 82 GLN A CA 1
ATOM 690 C C . GLN A 1 82 ? -7.964 8.833 10.355 1.00 86.88 82 GLN A C 1
ATOM 692 O O . GLN A 1 82 ? -8.926 8.871 11.116 1.00 86.88 82 GLN A O 1
ATOM 697 N N . SER A 1 83 ? -7.993 8.180 9.192 1.00 83.69 83 SER A N 1
ATOM 698 C CA . SER A 1 83 ? -9.180 7.478 8.688 1.00 83.69 83 SER A CA 1
ATOM 699 C C . SER A 1 83 ? -9.603 6.367 9.644 1.00 83.69 83 SER A C 1
ATOM 701 O O . SER A 1 83 ? -10.767 6.288 10.030 1.00 83.69 83 SER A O 1
ATOM 703 N N . VAL A 1 84 ? -8.646 5.563 10.115 1.00 80.25 84 VAL A N 1
ATOM 704 C CA . VAL A 1 84 ? -8.912 4.514 11.106 1.00 80.25 84 VAL A CA 1
ATOM 705 C C . VAL A 1 84 ? -9.388 5.110 12.433 1.00 80.25 84 VAL A C 1
ATOM 707 O O . VAL A 1 84 ? -10.368 4.619 12.985 1.00 80.25 84 VAL A O 1
ATOM 710 N N . LYS A 1 85 ? -8.782 6.204 12.918 1.00 78.56 85 LYS A N 1
ATOM 711 C CA . LYS A 1 85 ? -9.242 6.911 14.131 1.00 78.56 85 LYS A CA 1
ATOM 712 C C . LYS A 1 85 ? -10.675 7.433 14.000 1.00 78.56 85 LYS A C 1
ATOM 714 O O . LYS A 1 85 ? -11.420 7.370 14.966 1.00 78.56 85 LYS A O 1
ATOM 719 N N . THR A 1 86 ? -11.074 7.924 12.827 1.00 77.81 86 THR A N 1
ATOM 720 C CA . THR A 1 86 ? -12.448 8.392 12.577 1.00 77.81 86 THR A CA 1
ATOM 721 C C . THR A 1 86 ? -13.445 7.235 12.463 1.00 77.81 86 THR A C 1
ATOM 723 O O . THR A 1 86 ? -14.579 7.361 12.924 1.00 77.81 86 THR A O 1
ATOM 726 N N . LEU A 1 87 ? -13.033 6.100 11.891 1.00 73.75 87 LEU A N 1
ATOM 727 C CA . LEU A 1 87 ? -13.845 4.877 11.853 1.00 73.75 87 LEU A CA 1
ATOM 728 C C . LEU A 1 87 ? -14.017 4.260 13.247 1.00 73.75 87 LEU A C 1
ATOM 730 O O . LEU A 1 87 ? -15.062 3.678 13.546 1.00 73.75 87 LEU A O 1
ATOM 734 N N . GLN A 1 88 ? -13.028 4.433 14.125 1.00 66.06 88 GLN A N 1
ATOM 735 C CA . GLN A 1 88 ? -13.159 4.110 15.536 1.00 66.06 88 GLN A CA 1
ATOM 736 C C . GLN A 1 88 ? -14.097 5.116 16.223 1.00 66.06 88 GLN A C 1
ATOM 738 O O . GLN A 1 88 ? -13.681 6.137 16.766 1.00 66.06 88 GLN A O 1
ATOM 743 N N . LYS A 1 89 ? -15.393 4.782 16.303 1.00 58.69 89 LYS A N 1
ATOM 744 C CA . LYS A 1 89 ? -16.237 5.296 17.401 1.00 58.69 89 LYS A CA 1
ATOM 745 C C . LYS A 1 89 ? -15.534 4.980 18.735 1.00 58.69 89 LYS A C 1
ATOM 747 O O . LYS A 1 89 ? -14.825 3.971 18.762 1.00 58.69 89 LYS A O 1
ATOM 752 N N . PRO A 1 90 ? -15.763 5.731 19.835 1.00 55.84 90 PRO A N 1
ATOM 753 C CA . PRO A 1 90 ? -15.041 5.617 21.121 1.00 55.84 90 PRO A CA 1
ATOM 754 C C . PRO A 1 90 ? -14.938 4.217 21.780 1.00 55.84 90 PRO A C 1
ATOM 756 O O . PRO A 1 90 ? -14.362 4.094 22.853 1.00 55.84 90 PRO A O 1
ATOM 759 N N . TYR A 1 91 ? -15.463 3.160 21.154 1.00 51.72 91 TYR A N 1
ATOM 760 C CA . TYR A 1 91 ? -15.564 1.795 21.665 1.00 51.72 91 TYR A CA 1
ATOM 761 C C . TYR A 1 91 ? -15.2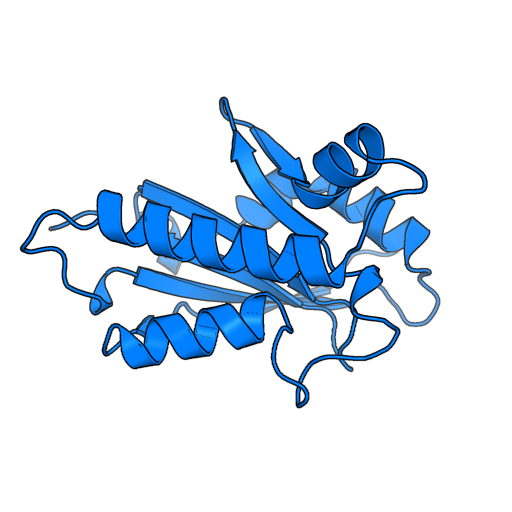23 0.701 20.636 1.00 51.72 91 TYR A C 1
ATOM 763 O O . TYR A 1 91 ? -15.619 -0.444 20.841 1.00 51.72 91 TYR A O 1
ATOM 771 N N . THR A 1 92 ? -14.559 1.016 19.517 1.00 58.78 92 THR A N 1
ATOM 772 C CA . THR A 1 92 ? -14.111 -0.007 18.547 1.00 58.78 92 THR A CA 1
ATOM 773 C C . THR A 1 92 ? -12.740 -0.528 18.988 1.00 58.78 92 THR A C 1
ATOM 775 O O . THR A 1 92 ? -11.774 0.237 18.932 1.00 58.78 92 THR A O 1
ATOM 778 N N . PRO A 1 93 ? -12.602 -1.780 19.461 1.00 67.75 93 PRO A N 1
ATOM 779 C CA . PRO A 1 93 ? -11.313 -2.290 19.911 1.00 67.75 93 PRO A CA 1
ATOM 780 C C . PRO A 1 93 ? -10.339 -2.409 18.730 1.00 67.75 93 PRO A C 1
ATOM 782 O O . PRO A 1 93 ? -10.723 -2.841 17.644 1.00 67.75 93 PRO A O 1
ATOM 785 N N . TYR A 1 94 ? -9.056 -2.094 18.939 1.00 68.56 94 TYR A N 1
ATOM 786 C CA . TYR A 1 94 ? -8.013 -2.253 17.907 1.00 68.56 94 TYR A CA 1
ATOM 787 C C . TYR A 1 94 ? -7.898 -3.694 17.378 1.00 68.56 94 TYR A C 1
ATOM 789 O O . TYR A 1 94 ? -7.411 -3.898 16.269 1.00 68.56 94 TYR A O 1
ATOM 797 N N . THR A 1 95 ? -8.423 -4.677 18.117 1.00 67.31 95 THR A N 1
ATOM 798 C CA . THR A 1 95 ? -8.503 -6.082 17.700 1.00 67.31 95 THR A CA 1
ATOM 799 C C . THR A 1 95 ? -9.401 -6.316 16.481 1.00 67.31 95 THR A C 1
ATOM 801 O O . THR A 1 95 ? -9.265 -7.359 15.838 1.00 67.31 95 THR A O 1
ATOM 804 N N . GLN A 1 96 ? -10.284 -5.367 16.140 1.00 80.50 96 GLN A N 1
ATOM 805 C CA . GLN A 1 96 ? -11.128 -5.396 14.936 1.00 80.50 96 GLN A CA 1
ATOM 806 C C . GLN A 1 96 ? -10.422 -4.853 13.690 1.00 80.50 96 GLN A C 1
ATOM 808 O O . GLN A 1 96 ? -10.921 -5.024 12.578 1.00 80.50 96 GLN A O 1
ATOM 813 N N . ILE A 1 97 ? -9.261 -4.217 13.860 1.00 87.25 97 ILE A N 1
ATOM 814 C CA . ILE A 1 97 ? -8.376 -3.878 12.752 1.00 87.25 97 ILE A CA 1
ATOM 815 C C . ILE A 1 97 ? -7.509 -5.106 12.497 1.00 87.25 97 ILE A C 1
ATOM 817 O O . ILE A 1 97 ? -6.865 -5.627 13.413 1.00 87.25 97 ILE A O 1
ATOM 821 N N . LYS A 1 98 ? -7.511 -5.570 11.254 1.00 88.56 98 LYS A N 1
ATOM 822 C CA . LYS A 1 98 ? -6.820 -6.776 10.820 1.00 88.56 98 LYS A CA 1
ATOM 823 C C . LYS A 1 98 ? -5.938 -6.471 9.619 1.00 88.56 98 LYS A C 1
ATOM 825 O O . LYS A 1 98 ? -6.287 -5.617 8.806 1.00 88.56 98 LYS A O 1
ATOM 830 N N . SER A 1 99 ? -4.827 -7.184 9.502 1.00 91.56 99 SER A N 1
ATOM 831 C CA . SER A 1 99 ? -4.039 -7.232 8.275 1.00 91.56 99 SER A CA 1
ATOM 832 C C . SER A 1 99 ? -3.796 -8.675 7.879 1.00 91.56 99 SER A C 1
ATOM 834 O O . SER A 1 99 ? -3.350 -9.458 8.713 1.00 91.56 99 SER A O 1
ATOM 836 N N . ASP A 1 100 ? -4.056 -9.007 6.621 1.00 90.56 100 ASP A N 1
ATOM 837 C CA . ASP A 1 100 ? -3.592 -10.247 5.999 1.00 90.56 100 ASP A CA 1
ATOM 838 C C . ASP A 1 100 ? -2.529 -9.961 4.933 1.00 90.56 100 ASP A C 1
ATOM 840 O O . ASP A 1 100 ? -2.262 -8.795 4.608 1.00 90.56 100 ASP A O 1
ATOM 844 N N . ILE A 1 101 ? -1.866 -11.020 4.458 1.00 92.06 101 ILE A N 1
ATOM 845 C CA . ILE A 1 101 ? -0.742 -10.911 3.524 1.00 92.06 101 ILE A CA 1
ATOM 846 C C . ILE A 1 101 ? -0.893 -11.929 2.393 1.00 92.06 101 ILE A C 1
ATOM 848 O O . ILE A 1 101 ? -1.156 -13.105 2.636 1.00 92.06 101 ILE A O 1
ATOM 852 N N . PHE A 1 102 ? -0.661 -11.472 1.164 1.00 90.69 102 PHE A N 1
ATOM 853 C CA . PHE A 1 102 ? -0.518 -12.306 -0.030 1.00 90.69 102 PHE A CA 1
ATOM 854 C C . PHE A 1 102 ? 0.918 -12.224 -0.508 1.00 90.69 102 PHE A C 1
ATOM 856 O O . PHE A 1 102 ? 1.343 -11.161 -0.955 1.00 90.69 102 PHE A O 1
ATOM 863 N N . TYR A 1 103 ? 1.661 -13.319 -0.434 1.00 91.50 103 TYR A N 1
ATOM 864 C CA . TYR A 1 103 ? 2.950 -13.434 -1.107 1.00 91.50 103 TYR A CA 1
ATOM 865 C C . TYR A 1 103 ? 2.711 -13.809 -2.560 1.00 91.50 103 TYR A C 1
ATOM 867 O O . TYR A 1 103 ? 1.928 -14.715 -2.838 1.00 91.50 103 TYR A O 1
ATOM 875 N N . MET A 1 104 ? 3.368 -13.099 -3.471 1.00 89.69 104 MET A N 1
ATOM 876 C CA . MET A 1 104 ? 3.159 -13.246 -4.907 1.00 89.69 104 MET A CA 1
ATOM 877 C C . MET A 1 104 ? 4.479 -13.554 -5.596 1.00 89.69 104 MET A C 1
ATOM 879 O O . MET A 1 104 ? 5.467 -12.833 -5.429 1.00 89.69 104 MET A O 1
ATOM 883 N N . ASN A 1 105 ? 4.483 -14.616 -6.393 1.00 89.12 105 ASN A N 1
ATOM 884 C CA . ASN A 1 105 ? 5.601 -14.950 -7.257 1.00 89.12 105 ASN A CA 1
ATOM 885 C C . ASN A 1 105 ? 5.315 -14.467 -8.679 1.00 89.12 105 ASN A C 1
ATOM 887 O O . ASN A 1 105 ? 4.564 -15.095 -9.418 1.00 89.12 105 ASN A O 1
ATOM 891 N N . PHE A 1 106 ? 5.939 -13.357 -9.066 1.00 86.50 106 PHE A N 1
ATOM 892 C CA . PHE A 1 106 ? 5.825 -12.815 -10.421 1.00 86.50 106 PHE A CA 1
ATOM 893 C C . PHE A 1 106 ? 6.792 -13.479 -11.419 1.00 86.50 106 PHE A C 1
ATOM 895 O O . PHE A 1 106 ? 6.798 -13.104 -12.587 1.00 86.50 106 PHE A O 1
ATOM 902 N N . GLY A 1 107 ? 7.612 -14.447 -10.993 1.00 81.88 107 GLY A N 1
ATOM 903 C CA . GLY A 1 107 ? 8.678 -15.026 -11.810 1.00 81.88 107 GLY A CA 1
ATOM 904 C C . GLY A 1 107 ? 9.970 -14.200 -11.783 1.00 81.88 107 GLY A C 1
ATOM 905 O O . GLY A 1 107 ? 9.968 -13.003 -11.504 1.00 81.88 107 GLY A O 1
ATOM 906 N N . VAL A 1 108 ? 11.098 -14.862 -12.054 1.00 74.44 108 VAL A N 1
ATOM 907 C CA . VAL A 1 108 ? 12.455 -14.315 -11.840 1.00 74.44 108 VAL A CA 1
ATOM 908 C C . VAL A 1 108 ? 12.826 -13.202 -12.832 1.00 74.44 108 VAL A C 1
ATOM 910 O O . VAL A 1 108 ? 13.711 -12.401 -12.548 1.00 74.44 108 VAL A O 1
ATOM 913 N N . GLU A 1 109 ? 12.157 -13.144 -13.984 1.00 81.69 109 GLU A N 1
ATOM 914 C CA . GLU A 1 109 ? 12.475 -12.210 -15.075 1.00 81.69 109 GLU A CA 1
ATOM 915 C C . GLU A 1 109 ? 11.532 -11.001 -15.154 1.00 81.69 109 GLU A C 1
ATOM 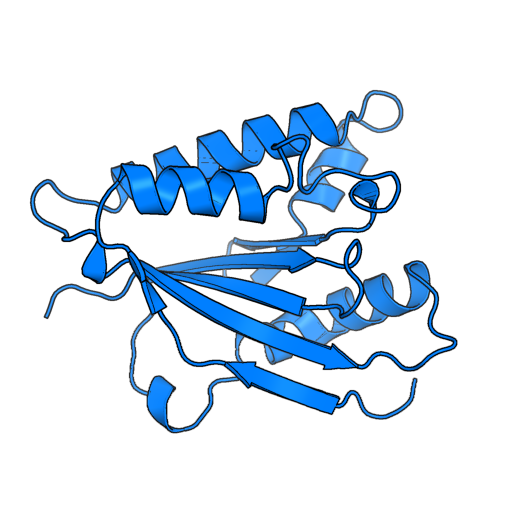917 O O . GLU A 1 109 ? 11.744 -10.118 -15.981 1.00 81.69 109 GLU A O 1
ATOM 922 N N . SER A 1 110 ? 10.510 -10.931 -14.298 1.00 86.06 110 SER A N 1
ATOM 923 C CA . SER A 1 110 ? 9.514 -9.860 -14.363 1.00 86.06 110 SER A CA 1
ATOM 924 C C . SER A 1 110 ? 10.085 -8.517 -13.917 1.00 86.06 110 SER A C 1
ATOM 926 O O . SER A 1 110 ? 10.613 -8.364 -12.812 1.00 86.06 110 SER A O 1
ATOM 928 N N . THR A 1 111 ? 9.930 -7.513 -14.772 1.00 90.94 111 THR A N 1
ATOM 929 C CA . THR A 1 111 ? 10.291 -6.123 -14.481 1.00 90.94 111 THR A CA 1
ATOM 930 C C . THR A 1 111 ? 9.243 -5.446 -13.592 1.00 90.94 111 THR A C 1
ATOM 932 O O . THR A 1 111 ? 8.090 -5.873 -13.517 1.00 90.94 111 THR A O 1
ATOM 935 N N . PHE A 1 112 ? 9.608 -4.342 -12.926 1.00 91.50 112 PHE A N 1
ATOM 936 C CA . PHE A 1 112 ? 8.634 -3.575 -12.138 1.00 91.50 112 PHE A CA 1
ATOM 937 C C . PHE A 1 112 ? 7.485 -3.031 -12.992 1.00 91.50 112 PHE A C 1
ATOM 939 O O . PHE A 1 112 ? 6.355 -3.030 -12.517 1.00 91.50 112 PHE A O 1
ATOM 946 N N . ASP A 1 113 ? 7.748 -2.625 -14.236 1.00 90.62 113 ASP A N 1
ATOM 947 C CA . ASP A 1 113 ? 6.719 -2.095 -15.138 1.00 90.62 113 ASP A CA 1
ATOM 948 C C . ASP A 1 113 ? 5.701 -3.181 -15.522 1.00 90.62 113 ASP A C 1
ATOM 950 O O . ASP A 1 113 ? 4.493 -2.941 -15.487 1.00 90.62 113 ASP A O 1
ATOM 954 N N . GLU A 1 114 ? 6.164 -4.404 -15.801 1.00 91.19 114 GLU A N 1
ATOM 955 C CA . GLU A 1 114 ? 5.284 -5.551 -16.065 1.00 91.19 114 GLU A CA 1
ATOM 956 C C . GLU A 1 114 ? 4.446 -5.915 -14.838 1.00 91.19 114 GLU A C 1
ATOM 958 O O . GLU A 1 114 ? 3.241 -6.150 -14.959 1.00 91.19 114 GLU A O 1
ATOM 963 N N . ILE A 1 115 ? 5.056 -5.908 -13.647 1.00 91.94 115 ILE A N 1
ATOM 964 C CA . ILE A 1 115 ? 4.346 -6.142 -12.383 1.00 91.94 115 ILE A CA 1
ATOM 965 C C . ILE A 1 115 ? 3.300 -5.046 -12.156 1.00 91.94 115 ILE A C 1
ATOM 967 O O . ILE A 1 115 ? 2.161 -5.346 -11.802 1.00 91.94 115 ILE A O 1
ATOM 971 N N . HIS A 1 116 ? 3.648 -3.775 -12.373 1.00 92.00 116 HIS A N 1
ATOM 972 C CA . HIS A 1 116 ? 2.722 -2.649 -12.219 1.00 92.00 116 HIS A CA 1
ATOM 973 C C . HIS A 1 116 ? 1.533 -2.774 -13.165 1.00 92.00 116 HIS A C 1
ATOM 975 O O . HIS A 1 116 ? 0.394 -2.647 -12.717 1.00 92.00 116 HIS A O 1
ATOM 981 N N . GLN A 1 117 ? 1.780 -3.095 -14.437 1.00 90.06 117 GLN A N 1
ATOM 982 C CA . GLN A 1 117 ? 0.725 -3.291 -15.427 1.00 90.06 117 GLN A CA 1
ATOM 983 C C . GLN A 1 117 ? -0.173 -4.481 -15.073 1.00 90.06 117 GLN A C 1
ATOM 985 O O . GLN A 1 117 ? -1.398 -4.381 -15.156 1.00 90.06 117 GLN A O 1
ATOM 990 N N . PHE A 1 118 ? 0.416 -5.598 -14.642 1.00 90.31 118 PHE A N 1
ATOM 991 C CA . PHE A 1 118 ? -0.349 -6.754 -14.189 1.00 90.31 118 PHE A CA 1
ATOM 992 C C . PHE A 1 118 ? -1.257 -6.403 -13.019 1.00 90.31 118 PHE A C 1
ATOM 994 O O . PHE A 1 118 ? -2.456 -6.676 -13.061 1.00 90.31 118 PHE A O 1
ATOM 1001 N N . VAL A 1 119 ? -0.692 -5.795 -11.976 1.00 90.25 119 VAL A N 1
ATOM 1002 C CA . VAL A 1 119 ? -1.438 -5.471 -10.763 1.00 90.25 119 VAL A CA 1
ATOM 1003 C C . VAL A 1 119 ? -2.540 -4.475 -11.096 1.00 90.25 119 VAL A C 1
ATOM 1005 O O . VAL A 1 119 ? -3.668 -4.700 -10.683 1.00 90.25 119 VAL A O 1
ATOM 1008 N N . ALA A 1 120 ? -2.269 -3.438 -11.891 1.00 86.50 120 ALA A N 1
ATOM 1009 C CA . ALA A 1 120 ? -3.286 -2.472 -12.308 1.00 86.50 120 ALA A CA 1
ATOM 1010 C C . ALA A 1 120 ? -4.483 -3.142 -13.008 1.00 86.50 120 ALA A C 1
ATOM 1012 O O . ALA A 1 120 ? -5.629 -2.805 -12.717 1.00 86.50 120 ALA A O 1
ATOM 1013 N N . ASN A 1 121 ? -4.227 -4.137 -13.863 1.00 87.56 121 ASN A N 1
ATOM 1014 C CA . ASN A 1 121 ? -5.274 -4.853 -14.593 1.00 87.56 121 ASN A CA 1
ATOM 1015 C C . ASN A 1 121 ? -6.051 -5.866 -13.737 1.00 87.56 121 ASN A C 1
ATOM 1017 O O . ASN A 1 121 ? -7.173 -6.211 -14.091 1.00 87.56 121 ASN A O 1
ATOM 1021 N N . ASN A 1 122 ? -5.471 -6.348 -12.633 1.00 87.81 122 ASN A N 1
ATOM 1022 C CA . ASN A 1 122 ? -6.026 -7.452 -11.838 1.00 87.81 122 ASN A CA 1
ATOM 1023 C C . ASN A 1 122 ? -6.311 -7.072 -10.373 1.00 87.81 122 ASN A C 1
ATOM 1025 O O . ASN A 1 122 ? -6.707 -7.925 -9.580 1.00 87.81 122 ASN A O 1
ATOM 1029 N N . ILE A 1 123 ? -6.116 -5.810 -9.972 1.00 85.06 123 ILE A N 1
ATOM 1030 C CA . ILE A 1 123 ? -6.153 -5.404 -8.558 1.00 85.06 123 ILE A CA 1
ATOM 1031 C C . ILE A 1 123 ? -7.491 -5.719 -7.890 1.00 85.06 123 ILE A C 1
ATOM 1033 O O . ILE A 1 123 ? -7.525 -6.105 -6.722 1.00 85.06 123 ILE A O 1
ATOM 1037 N N . GLN A 1 124 ? -8.587 -5.583 -8.634 1.00 83.94 124 GLN A N 1
ATOM 1038 C CA . GLN A 1 124 ? -9.920 -5.857 -8.123 1.00 83.94 124 GLN A CA 1
ATOM 1039 C C . GLN A 1 124 ? -10.061 -7.328 -7.728 1.00 83.94 124 GLN A C 1
ATOM 1041 O O . GLN A 1 124 ? -10.561 -7.610 -6.640 1.00 83.94 124 GLN A O 1
ATOM 1046 N N . ASP A 1 125 ? -9.560 -8.239 -8.560 1.00 84.06 125 ASP A N 1
ATOM 1047 C CA . ASP A 1 125 ? -9.590 -9.679 -8.311 1.00 84.06 125 ASP A CA 1
ATOM 1048 C C . ASP A 1 125 ? -8.618 -10.069 -7.195 1.00 84.06 125 ASP A C 1
ATOM 1050 O O . ASP A 1 125 ? -8.991 -10.814 -6.291 1.00 84.06 125 ASP A O 1
ATOM 1054 N N . ILE A 1 126 ? -7.411 -9.491 -7.179 1.00 81.12 126 ILE A N 1
ATOM 1055 C CA . ILE A 1 126 ? -6.409 -9.734 -6.129 1.00 81.12 126 ILE A CA 1
ATOM 1056 C C . ILE A 1 126 ? -6.944 -9.299 -4.756 1.00 81.12 126 ILE A C 1
ATOM 1058 O O . ILE A 1 126 ? -6.855 -10.041 -3.777 1.00 81.12 126 ILE A O 1
ATOM 1062 N N . ILE A 1 127 ? -7.524 -8.098 -4.653 1.00 78.19 127 ILE A N 1
ATOM 1063 C CA . ILE A 1 127 ? -8.048 -7.602 -3.374 1.00 78.19 127 ILE A CA 1
ATOM 1064 C C . ILE A 1 127 ? -9.350 -8.314 -2.991 1.00 78.19 127 ILE A C 1
ATOM 1066 O O . ILE A 1 127 ? -9.571 -8.550 -1.800 1.00 78.19 127 ILE A O 1
ATOM 1070 N N . ASN A 1 128 ? -10.188 -8.701 -3.954 1.00 77.00 128 ASN A N 1
ATOM 1071 C CA . ASN A 1 128 ? -11.410 -9.458 -3.677 1.00 77.00 128 ASN A CA 1
ATOM 1072 C C . ASN A 1 128 ? -11.171 -10.949 -3.452 1.00 77.00 128 ASN A C 1
ATOM 1074 O O . ASN A 1 128 ? -12.093 -11.627 -2.999 1.00 77.00 128 ASN A O 1
ATOM 1078 N N . PHE A 1 129 ? -9.973 -11.466 -3.720 1.00 76.38 129 PHE A N 1
ATOM 1079 C CA . PHE A 1 129 ? -9.650 -12.853 -3.432 1.00 76.38 129 PHE A CA 1
ATOM 1080 C C . PHE A 1 129 ? -9.822 -13.116 -1.932 1.00 76.38 129 PHE A C 1
ATOM 1082 O O . PHE A 1 129 ? -9.149 -12.531 -1.076 1.00 76.38 129 PHE A O 1
ATOM 1089 N N . GLN A 1 130 ? -10.772 -13.977 -1.592 1.00 68.25 130 GLN A N 1
ATOM 1090 C CA . GLN A 1 130 ? -11.039 -14.368 -0.218 1.00 68.25 130 GLN A CA 1
ATOM 1091 C C . GLN A 1 130 ? -10.842 -15.876 -0.107 1.00 68.25 130 GLN A C 1
ATOM 1093 O O . GLN A 1 130 ? -11.598 -16.618 -0.743 1.00 68.25 130 GLN A O 1
ATOM 1098 N N . PRO A 1 131 ? -9.862 -16.336 0.692 1.00 66.69 131 PRO A N 1
ATOM 1099 C CA . PRO A 1 131 ? -9.835 -17.732 1.097 1.00 66.69 131 PRO A CA 1
ATOM 1100 C C . PRO A 1 131 ? -11.144 -18.051 1.830 1.00 66.69 131 PRO A C 1
ATOM 1102 O O . PRO A 1 131 ? -11.756 -17.162 2.433 1.00 66.69 131 PRO A O 1
ATOM 1105 N N . ASP A 1 132 ? -11.602 -19.299 1.733 1.00 61.59 132 ASP A N 1
ATOM 1106 C CA . ASP A 1 132 ? -12.956 -19.708 2.135 1.00 61.59 132 ASP A CA 1
ATOM 1107 C C . ASP A 1 132 ? -13.329 -19.307 3.574 1.00 61.59 132 ASP A C 1
ATOM 1109 O O . ASP A 1 132 ? -14.482 -18.980 3.850 1.00 61.59 132 ASP A O 1
ATOM 1113 N N . GLU A 1 133 ? -12.345 -19.222 4.466 1.00 54.19 133 GLU A N 1
ATOM 1114 C CA . GLU A 1 133 ? -12.489 -18.849 5.879 1.00 54.19 133 GLU A CA 1
ATOM 1115 C C . GLU A 1 133 ? -12.844 -17.366 6.109 1.00 54.19 133 GLU A C 1
ATOM 1117 O O . GLU A 1 133 ? -13.368 -17.005 7.163 1.00 54.19 133 GLU A O 1
ATOM 1122 N N . VAL A 1 134 ? -12.603 -16.490 5.125 1.00 56.50 134 VAL A N 1
ATOM 1123 C CA . VAL A 1 134 ? -12.822 -15.031 5.228 1.00 56.50 134 VAL A CA 1
ATOM 1124 C C . VAL A 1 134 ? -14.080 -14.575 4.474 1.00 56.50 134 VAL A C 1
ATOM 1126 O O . VAL A 1 134 ? -14.527 -13.442 4.669 1.00 56.50 134 VAL A O 1
ATOM 1129 N N . LYS A 1 135 ? -14.699 -15.465 3.676 1.00 57.41 135 LYS A N 1
ATOM 1130 C CA . LYS A 1 135 ? -15.838 -15.174 2.778 1.00 57.41 135 LYS A CA 1
ATOM 1131 C C . LYS A 1 135 ? -17.053 -14.526 3.448 1.00 57.41 135 LYS A C 1
ATOM 1133 O O . LYS A 1 135 ? -17.840 -13.860 2.780 1.00 57.41 135 LYS A O 1
ATOM 1138 N N . SER A 1 136 ? -17.225 -14.707 4.755 1.00 54.81 136 SER A N 1
ATOM 1139 C CA . SER A 1 136 ? -18.383 -14.209 5.510 1.00 54.81 136 SER A CA 1
ATOM 1140 C C . SER A 1 136 ? -18.166 -12.848 6.182 1.00 54.81 136 SER A C 1
ATOM 1142 O O . SER A 1 136 ? -19.124 -12.245 6.673 1.00 54.81 136 SER A O 1
ATOM 1144 N N . MET A 1 137 ? -16.934 -12.332 6.218 1.00 63.44 137 MET A N 1
ATOM 1145 C CA . MET A 1 137 ? -16.626 -11.123 6.979 1.00 63.44 137 MET A CA 1
ATOM 1146 C C . MET A 1 137 ? -16.884 -9.861 6.153 1.00 63.44 137 MET A C 1
ATOM 1148 O O . MET A 1 137 ? -16.142 -9.530 5.226 1.00 63.44 137 MET A O 1
ATOM 1152 N N . ARG A 1 138 ? -17.914 -9.093 6.531 1.00 65.88 138 ARG A N 1
ATOM 1153 C CA . ARG A 1 138 ? -18.124 -7.738 6.000 1.00 65.88 138 ARG A CA 1
ATOM 1154 C C . ARG A 1 138 ? -16.905 -6.877 6.351 1.00 65.88 138 ARG A C 1
ATOM 1156 O O . ARG A 1 138 ? -16.592 -6.710 7.522 1.00 65.88 138 ARG A O 1
ATOM 1163 N N . LYS A 1 139 ? -16.231 -6.297 5.358 1.00 67.88 139 LYS A N 1
ATOM 1164 C CA . LYS A 1 139 ? -15.101 -5.372 5.562 1.00 67.88 139 LYS A CA 1
ATOM 1165 C C . LYS A 1 139 ? -15.603 -3.934 5.417 1.00 67.88 139 LYS A C 1
ATOM 1167 O O . LYS A 1 139 ? -16.287 -3.618 4.449 1.00 67.88 139 LYS A O 1
ATOM 1172 N N . ILE A 1 140 ? -15.307 -3.073 6.390 1.00 67.44 140 ILE A N 1
ATOM 1173 C CA . ILE A 1 140 ? -15.760 -1.664 6.408 1.00 67.44 140 ILE A CA 1
ATOM 1174 C C . ILE A 1 140 ? -14.779 -0.753 5.664 1.00 67.44 140 ILE A C 1
ATOM 1176 O O . ILE A 1 140 ? -15.162 0.264 5.096 1.00 67.44 140 ILE A O 1
ATOM 1180 N N . PHE A 1 141 ? -13.507 -1.124 5.674 1.00 65.19 141 PHE A N 1
ATOM 1181 C CA . PHE A 1 141 ? -12.422 -0.373 5.070 1.00 65.19 141 PHE A CA 1
ATOM 1182 C C . PHE A 1 141 ? -11.423 -1.370 4.512 1.00 65.19 141 PHE A C 1
ATOM 1184 O O . PHE A 1 141 ? -11.186 -2.391 5.155 1.00 65.19 141 PHE A O 1
ATOM 1191 N N . VAL A 1 142 ? -10.853 -1.082 3.346 1.00 70.81 142 VAL A N 1
ATOM 1192 C CA . VAL A 1 142 ? -9.754 -1.865 2.787 1.00 70.81 142 VAL A CA 1
ATOM 1193 C C . VAL A 1 142 ? -8.725 -0.901 2.220 1.00 70.81 142 VAL A C 1
ATOM 1195 O O . VAL A 1 142 ? -9.003 -0.167 1.273 1.00 70.81 142 VAL A O 1
ATOM 1198 N N . PHE A 1 143 ? -7.540 -0.924 2.811 1.00 89.81 143 PHE A N 1
ATOM 1199 C CA . PHE A 1 143 ? -6.338 -0.339 2.239 1.00 89.81 143 PHE A CA 1
ATOM 1200 C C . PHE A 1 143 ? -5.385 -1.474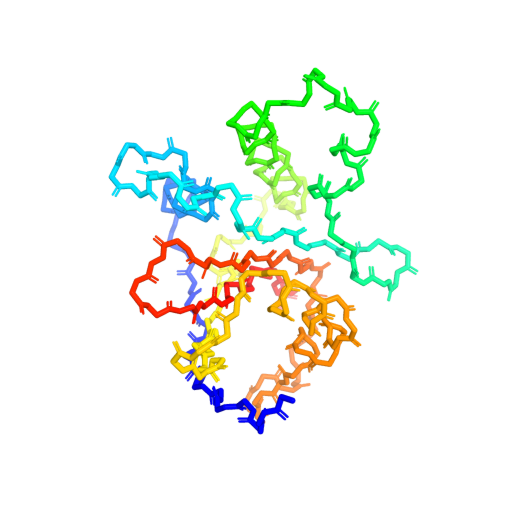 1.899 1.00 89.81 143 PHE A C 1
ATOM 1202 O O . PHE A 1 143 ? -5.289 -2.445 2.653 1.00 89.81 143 PHE A O 1
ATOM 1209 N N . SER A 1 144 ? -4.673 -1.380 0.785 1.00 92.50 144 SER A N 1
ATOM 1210 C CA . SER A 1 144 ? -3.699 -2.402 0.416 1.00 92.50 144 SER A CA 1
ATOM 1211 C C . SER A 1 144 ? -2.379 -1.786 -0.015 1.00 92.50 144 SER A C 1
ATOM 1213 O O . SER A 1 144 ? -2.358 -0.760 -0.686 1.00 92.50 144 SER A O 1
ATOM 1215 N N . ALA A 1 145 ? -1.270 -2.396 0.388 1.00 95.50 145 ALA A N 1
ATOM 1216 C CA . ALA A 1 145 ? 0.069 -1.956 0.014 1.00 95.50 145 ALA A CA 1
ATOM 1217 C C . ALA A 1 145 ? 0.843 -3.136 -0.558 1.00 95.50 145 ALA A C 1
ATOM 1219 O O . ALA A 1 145 ? 1.052 -4.134 0.133 1.00 95.50 145 ALA A O 1
ATOM 1220 N N . LEU A 1 146 ? 1.246 -3.014 -1.820 1.00 95.62 146 LEU A N 1
ATOM 1221 C CA . LEU A 1 146 ? 2.104 -3.981 -2.483 1.00 95.62 146 LEU A CA 1
ATOM 1222 C C . LEU A 1 146 ? 3.556 -3.564 -2.291 1.00 95.62 146 LEU A C 1
ATOM 1224 O O . LEU A 1 146 ? 3.996 -2.534 -2.807 1.00 95.62 146 LEU A O 1
ATOM 1228 N N . HIS A 1 147 ? 4.291 -4.377 -1.545 1.00 96.25 147 HIS A N 1
ATOM 1229 C CA . HIS A 1 147 ? 5.719 -4.224 -1.321 1.00 96.25 147 HIS A CA 1
ATOM 1230 C C . HIS A 1 147 ? 6.474 -5.028 -2.371 1.00 96.25 147 HIS A C 1
ATOM 1232 O O . HIS A 1 147 ? 6.401 -6.254 -2.393 1.00 96.25 147 HIS A O 1
ATOM 1238 N N . LEU A 1 148 ? 7.205 -4.323 -3.232 1.00 95.12 148 LEU A N 1
ATOM 1239 C CA . LEU A 1 148 ? 8.094 -4.889 -4.253 1.00 95.12 148 LEU A CA 1
ATOM 1240 C C . LEU A 1 148 ? 9.574 -4.697 -3.896 1.00 95.12 148 LEU A C 1
ATOM 1242 O O . LEU A 1 148 ? 10.462 -5.126 -4.622 1.00 95.12 148 LEU A O 1
ATOM 1246 N N . ASN A 1 149 ? 9.839 -4.032 -2.774 1.00 93.81 149 ASN A N 1
ATOM 1247 C CA . ASN A 1 149 ? 11.165 -3.639 -2.320 1.00 93.81 149 ASN A CA 1
ATOM 1248 C C . ASN A 1 149 ? 11.793 -4.628 -1.321 1.00 93.81 149 ASN A C 1
ATOM 1250 O O . ASN A 1 149 ? 12.707 -4.269 -0.574 1.00 93.81 149 ASN A O 1
ATOM 1254 N N . GLN A 1 150 ? 11.258 -5.847 -1.253 1.00 89.38 150 GLN A N 1
ATOM 1255 C CA . GLN A 1 150 ? 11.707 -6.927 -0.376 1.00 89.38 150 GLN A CA 1
ATOM 1256 C C . GLN A 1 150 ? 11.984 -8.191 -1.193 1.00 89.38 150 GLN A C 1
ATOM 1258 O O . GLN A 1 150 ? 11.560 -8.295 -2.338 1.00 89.38 150 GLN A O 1
ATOM 1263 N N . ALA A 1 151 ? 12.675 -9.164 -0.587 1.00 86.62 151 ALA A N 1
ATOM 1264 C CA . ALA A 1 151 ? 13.081 -10.401 -1.261 1.00 86.62 151 ALA A CA 1
ATOM 1265 C C . ALA A 1 151 ? 11.908 -11.172 -1.894 1.00 86.62 151 ALA A C 1
ATOM 1267 O O . ALA A 1 151 ? 12.079 -11.807 -2.929 1.00 86.62 151 ALA A O 1
ATOM 1268 N N . THR A 1 152 ? 10.723 -11.097 -1.287 1.00 90.38 152 THR A N 1
ATOM 1269 C CA . THR A 1 152 ? 9.497 -11.682 -1.831 1.00 90.38 152 THR A CA 1
ATOM 1270 C C . THR A 1 152 ? 8.434 -10.592 -1.949 1.00 90.38 152 THR A C 1
ATOM 1272 O O . THR A 1 152 ? 8.079 -9.995 -0.923 1.00 90.38 152 THR A O 1
ATOM 1275 N N . PRO A 1 153 ? 7.914 -10.320 -3.159 1.00 93.25 153 PRO A N 1
ATOM 1276 C CA . PRO A 1 153 ? 6.788 -9.420 -3.347 1.00 93.25 153 PRO A CA 1
ATOM 1277 C C . PRO A 1 153 ? 5.577 -9.857 -2.528 1.00 93.25 153 PRO A C 1
ATOM 1279 O O . PRO A 1 153 ? 5.230 -11.040 -2.493 1.00 93.25 153 PRO A O 1
ATOM 1282 N N . HIS A 1 154 ? 4.930 -8.910 -1.855 1.00 94.38 154 HIS A N 1
ATOM 1283 C CA . HIS A 1 154 ? 3.757 -9.228 -1.050 1.00 94.38 154 HIS A CA 1
ATOM 1284 C C . HIS A 1 154 ? 2.803 -8.046 -0.892 1.00 94.38 154 HIS A C 1
ATOM 1286 O O . HIS A 1 154 ? 3.213 -6.889 -0.809 1.00 94.38 154 HIS A O 1
ATOM 1292 N N . LEU A 1 155 ? 1.510 -8.352 -0.845 1.00 93.75 155 LEU A N 1
ATOM 1293 C CA . LEU A 1 155 ? 0.428 -7.401 -0.644 1.00 93.75 155 LEU A CA 1
ATOM 1294 C C . LEU A 1 155 ? -0.091 -7.530 0.781 1.00 93.75 155 LEU A C 1
ATOM 1296 O O . LEU A 1 155 ? -0.673 -8.551 1.141 1.00 93.75 155 LEU A O 1
ATOM 1300 N N . HIS A 1 156 ? 0.059 -6.472 1.568 1.00 94.25 156 HIS A N 1
ATOM 1301 C CA . HIS A 1 156 ? -0.699 -6.319 2.805 1.00 94.25 156 HIS A CA 1
ATOM 1302 C C . HIS A 1 156 ? -2.094 -5.818 2.466 1.00 94.25 156 HIS A C 1
ATOM 1304 O O . HIS A 1 156 ? -2.207 -4.822 1.744 1.00 94.25 156 HIS A O 1
ATOM 1310 N N . ARG A 1 157 ? -3.144 -6.422 3.030 1.00 90.69 157 ARG A N 1
ATOM 1311 C CA . ARG A 1 157 ? -4.474 -5.797 3.054 1.00 90.69 157 ARG A CA 1
ATOM 1312 C C . ARG A 1 157 ? -4.877 -5.516 4.484 1.00 90.69 157 ARG A C 1
ATOM 1314 O O . ARG A 1 157 ? -5.094 -6.420 5.283 1.00 90.69 157 ARG A O 1
ATOM 1321 N N . LEU A 1 158 ? -5.022 -4.235 4.779 1.00 90.50 158 LEU A N 1
ATOM 1322 C CA . LEU A 1 158 ? -5.528 -3.741 6.040 1.00 90.50 158 LEU A CA 1
ATOM 1323 C C . LEU A 1 158 ? -7.035 -3.543 5.931 1.00 90.50 158 LEU A C 1
ATOM 1325 O O . LEU A 1 158 ? -7.501 -2.812 5.055 1.00 90.50 158 LEU A O 1
ATOM 1329 N N . PHE A 1 159 ? -7.787 -4.127 6.855 1.00 86.06 159 PHE A N 1
ATOM 1330 C CA . PHE A 1 159 ? -9.228 -3.954 6.909 1.00 86.06 159 PHE A CA 1
ATOM 1331 C C . PHE A 1 159 ? -9.770 -3.844 8.327 1.00 86.06 159 PHE A C 1
ATOM 1333 O O . PHE A 1 159 ? -9.136 -4.237 9.306 1.00 86.06 159 PHE A O 1
ATOM 1340 N N . VAL A 1 160 ? -10.966 -3.269 8.426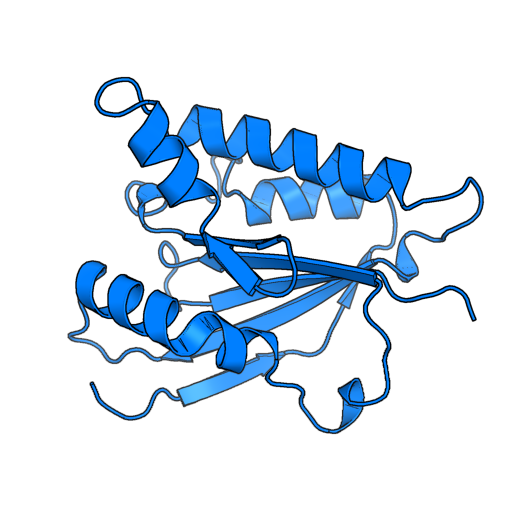 1.00 83.44 160 VAL A N 1
ATOM 1341 C CA . VAL A 1 160 ? -11.697 -3.112 9.687 1.00 83.44 160 VAL A CA 1
ATOM 1342 C C . VAL A 1 160 ? -12.955 -3.965 9.630 1.00 83.44 160 VAL A C 1
ATOM 1344 O O . VAL A 1 160 ? -13.747 -3.843 8.689 1.00 83.44 160 VAL A O 1
ATOM 1347 N N . LEU A 1 161 ? -13.124 -4.829 10.626 1.00 80.25 161 LEU A N 1
ATOM 1348 C CA . LEU A 1 161 ? -14.323 -5.642 10.808 1.00 80.25 161 LEU A CA 1
ATOM 1349 C C . LEU A 1 161 ? -15.418 -4.842 11.535 1.00 80.25 161 LEU A C 1
ATOM 1351 O O . LEU A 1 161 ? -15.095 -3.974 12.351 1.00 80.25 161 LEU A O 1
ATOM 1355 N N . PRO A 1 162 ? -16.710 -5.099 11.260 1.00 70.75 162 PRO A N 1
ATOM 1356 C CA . PRO A 1 162 ? -17.802 -4.536 12.033 1.00 70.75 162 PRO A CA 1
ATOM 1357 C C . PRO A 1 162 ? -17.737 -5.005 13.479 1.00 70.75 162 PRO A C 1
ATOM 1359 O O . PRO A 1 162 ? -17.208 -6.067 13.800 1.00 70.75 162 PRO A O 1
ATOM 1362 N N . LYS A 1 163 ? -18.335 -4.195 14.346 1.00 65.44 163 LYS A N 1
ATOM 1363 C CA . LYS A 1 163 ? -18.651 -4.628 15.695 1.00 65.44 163 LYS A CA 1
ATOM 1364 C C . LYS A 1 163 ? -19.750 -5.691 15.617 1.00 65.44 163 LYS A C 1
ATOM 1366 O O . LYS A 1 163 ? -20.764 -5.437 14.970 1.00 65.44 163 LYS A O 1
ATOM 1371 N N . GLU A 1 164 ? -19.498 -6.840 16.239 1.00 60.34 164 GLU A N 1
ATOM 1372 C CA . GLU A 1 164 ? -20.518 -7.856 16.536 1.00 60.34 164 GLU A CA 1
ATOM 1373 C C . GLU A 1 164 ? -21.625 -7.287 17.433 1.00 60.34 164 GLU A C 1
ATOM 1375 O O . GLU A 1 164 ? -21.308 -6.469 18.337 1.00 60.34 164 GLU A O 1
#